Protein AF-A0A6V7IM69-F1 (afdb_monomer_lite)

Secondary structure (DSSP, 8-state):
-PPPPS------HHHHHHHHHHHTT--HHHHHHHHHTS-HHHHHHHHHHHHHHHHHHHHTT--TTS--HHHHHHHHHHHHHTT--HHHHHHHHHHHHHHH-S-TTT-HHHHHHHHHHHHHSPPPPS-S----GGGGG---

pLDDT: mean 86.0, std 15.68, range [30.88, 98.25]

Sequence (140 aa):
AKPPPMATDHPGCRNYIRQALQMKHTPKASADIMISSLSESSLRQYNSGLQKWWKFCRDKHLDPFKIDSNTVLEFLTDQYEAGVSYGSLNSFRSAIALIYGSDLGNEPQVKRLFKGFSKLRPAKPKYEYTWDPKIALEFH

Foldseek 3Di:
DDPPDLDDQDPALLVLLLVLCVVVVNDSVNSVVVSVVDDPVLSVLLRVLLNLLSVLCSVVVHDSLPDDLVSLLVSLVVCVVVVHDLVSSVSSQVSSCSSVVDPSVPDPVSVVSSVVSCVVDPDDPPDPDDPDCVVVPPPD

InterPro domains:
  IPR004107 Integrase, SAM-like, N-terminal [PF02899] (37-96)
  IPR010998 Integrase/recombinase, N-terminal [G3DSA:1.10.150.130] (29-122)

Radius of gyration: 19.99 Å; chains: 1; bounding box: 34×29×85 Å

Organism: NCBI:txid1563983

Structure (mmCIF, N/CA/C/O backbone):
data_AF-A0A6V7IM69-F1
#
_entry.id   AF-A0A6V7IM69-F1
#
loop_
_atom_site.group_PDB
_atom_site.id
_atom_site.type_symbol
_atom_site.label_atom_id
_atom_site.label_alt_id
_atom_site.label_comp_id
_atom_site.label_asym_id
_atom_site.label_entity_id
_atom_site.label_seq_id
_atom_site.pdbx_PDB_ins_code
_atom_site.Cartn_x
_atom_site.Cartn_y
_atom_site.Cartn_z
_atom_site.occupancy
_atom_site.B_iso_or_equiv
_atom_site.auth_seq_id
_atom_site.auth_comp_id
_atom_site.auth_asym_id
_atom_site.auth_atom_id
_atom_site.pdbx_PDB_model_num
ATOM 1 N N . ALA A 1 1 ? -4.794 -2.920 -31.409 1.00 43.75 1 ALA A N 1
ATOM 2 C CA . ALA A 1 1 ? -3.876 -3.737 -30.591 1.00 43.75 1 ALA A CA 1
ATOM 3 C C . ALA A 1 1 ? -4.710 -4.686 -29.741 1.00 43.75 1 ALA A C 1
ATOM 5 O O . ALA A 1 1 ? -5.675 -4.241 -29.134 1.00 43.75 1 ALA A O 1
ATOM 6 N N . LYS A 1 2 ? -4.408 -5.985 -29.770 1.00 30.88 2 LYS A N 1
ATOM 7 C CA . LYS A 1 2 ? -5.090 -7.004 -28.960 1.00 30.88 2 LYS A CA 1
ATOM 8 C C . LYS A 1 2 ? -4.695 -6.782 -27.487 1.00 30.88 2 LYS A C 1
ATOM 10 O O . LYS A 1 2 ? -3.500 -6.591 -27.256 1.00 30.88 2 LYS A O 1
ATOM 15 N N . PRO A 1 3 ? -5.626 -6.751 -26.515 1.00 39.53 3 PRO A N 1
ATOM 16 C CA . PRO A 1 3 ? -5.241 -6.661 -25.110 1.00 39.53 3 PRO A CA 1
ATOM 17 C C . PRO A 1 3 ? -4.368 -7.879 -24.753 1.00 39.53 3 PRO A C 1
ATOM 19 O O . PRO A 1 3 ? -4.631 -8.975 -25.266 1.00 39.53 3 PRO A O 1
ATOM 22 N N . PRO A 1 4 ? -3.307 -7.710 -23.943 1.00 42.88 4 PRO A N 1
ATOM 23 C CA . PRO A 1 4 ? -2.458 -8.826 -23.560 1.00 42.88 4 PRO A CA 1
ATOM 24 C C . PRO A 1 4 ? -3.275 -9.870 -22.781 1.00 42.88 4 PRO A C 1
ATOM 26 O O . PRO A 1 4 ? -4.229 -9.512 -22.086 1.00 42.88 4 PRO A O 1
ATOM 29 N N . PRO A 1 5 ? -2.934 -11.164 -22.903 1.00 45.34 5 PRO A N 1
ATOM 30 C CA . PRO A 1 5 ? -3.669 -12.237 -22.250 1.00 45.34 5 PRO A CA 1
ATOM 31 C C . PRO A 1 5 ? -3.629 -12.053 -20.726 1.00 45.34 5 PRO A C 1
ATOM 33 O O . PRO A 1 5 ? -2.558 -12.008 -20.123 1.00 45.34 5 PRO A O 1
ATOM 36 N N . MET A 1 6 ? -4.814 -11.955 -20.114 1.00 51.75 6 MET A N 1
ATOM 37 C CA . MET A 1 6 ? -5.055 -11.882 -18.665 1.00 51.75 6 MET A CA 1
ATOM 38 C C . MET A 1 6 ? -4.741 -13.223 -17.975 1.00 51.75 6 MET A C 1
ATOM 40 O O . MET A 1 6 ? -5.617 -13.863 -17.403 1.00 51.75 6 MET A O 1
ATOM 44 N N . ALA A 1 7 ? -3.493 -13.679 -18.062 1.00 49.84 7 ALA A N 1
ATOM 45 C CA . ALA A 1 7 ? -3.036 -14.935 -17.471 1.00 49.84 7 ALA A CA 1
ATOM 46 C C . ALA A 1 7 ? -1.618 -14.809 -16.901 1.00 49.84 7 ALA A C 1
ATOM 48 O O . ALA A 1 7 ? -0.778 -15.683 -17.099 1.00 49.84 7 ALA A O 1
ATOM 49 N N . THR A 1 8 ? -1.321 -13.709 -16.211 1.00 64.19 8 THR A N 1
ATOM 50 C CA . THR A 1 8 ? -0.111 -13.629 -15.392 1.00 64.19 8 THR A CA 1
ATOM 51 C C . THR A 1 8 ? -0.493 -13.686 -13.919 1.00 64.19 8 THR A C 1
ATOM 53 O O . THR A 1 8 ? -1.269 -12.880 -13.387 1.00 64.19 8 THR A O 1
ATOM 56 N N . ASP A 1 9 ? 0.019 -14.716 -13.254 1.00 81.00 9 ASP A N 1
ATOM 57 C CA . ASP A 1 9 ? 0.049 -14.763 -11.804 1.00 81.00 9 ASP A CA 1
ATOM 58 C C . ASP A 1 9 ? 0.883 -13.612 -11.251 1.00 81.00 9 ASP A C 1
ATOM 60 O O . ASP A 1 9 ? 1.705 -13.020 -11.954 1.00 81.00 9 ASP A O 1
ATOM 64 N N . HIS A 1 10 ? 0.641 -13.273 -9.983 1.00 83.56 10 HIS A N 1
ATOM 65 C CA . HIS A 1 10 ? 1.400 -12.234 -9.294 1.00 83.56 10 HIS A CA 1
ATOM 66 C C . HIS A 1 10 ? 2.906 -12.514 -9.451 1.00 83.56 10 HIS A C 1
ATOM 68 O O . HIS A 1 10 ? 3.372 -13.542 -8.954 1.00 83.56 10 HIS A O 1
ATOM 74 N N . PRO A 1 11 ? 3.692 -11.621 -10.085 1.00 84.69 11 PRO A N 1
ATOM 75 C CA . PRO A 1 11 ? 5.053 -11.932 -10.545 1.00 84.69 11 PRO A CA 1
ATOM 76 C C . PRO A 1 11 ? 6.093 -12.012 -9.410 1.00 84.69 11 PRO A C 1
ATOM 78 O O . PRO A 1 11 ? 7.299 -12.104 -9.656 1.00 84.69 11 PRO A O 1
ATOM 81 N N . GLY A 1 12 ? 5.636 -11.966 -8.156 1.00 90.69 12 GLY A N 1
ATOM 82 C CA . GLY A 1 12 ? 6.442 -11.834 -6.949 1.00 90.69 12 GLY A CA 1
ATOM 83 C C . GLY A 1 12 ? 6.688 -10.368 -6.591 1.00 90.69 12 GLY A C 1
ATOM 84 O O . GLY A 1 12 ? 6.886 -9.525 -7.463 1.00 90.69 12 GLY A O 1
ATOM 85 N N . CYS A 1 13 ? 6.705 -10.060 -5.289 1.00 92.50 13 CYS A N 1
ATOM 86 C CA . CYS A 1 13 ? 6.790 -8.688 -4.763 1.00 92.50 13 CYS A CA 1
ATOM 87 C C . CYS A 1 13 ? 7.920 -7.856 -5.391 1.00 92.50 13 CYS A C 1
ATOM 89 O O . CYS A 1 13 ? 7.670 -6.788 -5.942 1.00 92.50 13 CYS A O 1
ATOM 91 N N . ARG A 1 14 ? 9.160 -8.370 -5.378 1.00 93.94 14 ARG A N 1
ATOM 92 C CA . ARG A 1 14 ? 10.330 -7.651 -5.915 1.00 93.94 14 ARG A CA 1
ATOM 93 C C . ARG A 1 14 ? 10.208 -7.381 -7.416 1.00 93.94 14 ARG A C 1
ATOM 95 O O . ARG A 1 14 ? 10.513 -6.280 -7.859 1.00 93.94 14 ARG A O 1
ATOM 102 N N . ASN A 1 15 ? 9.761 -8.366 -8.193 1.00 93.81 15 ASN A N 1
ATOM 103 C CA . ASN A 1 15 ? 9.609 -8.209 -9.640 1.00 93.81 15 ASN A CA 1
ATOM 104 C C . ASN A 1 15 ? 8.481 -7.241 -9.978 1.00 93.81 15 ASN A C 1
ATOM 106 O O . ASN A 1 15 ? 8.656 -6.406 -10.859 1.00 93.81 15 ASN A O 1
ATOM 110 N N . TYR A 1 16 ? 7.372 -7.309 -9.240 1.00 94.94 16 TYR A N 1
ATOM 111 C CA . TYR A 1 16 ? 6.258 -6.392 -9.419 1.00 94.94 16 TYR A CA 1
ATOM 112 C C . TYR A 1 16 ? 6.676 -4.943 -9.147 1.00 94.94 16 TYR A C 1
ATOM 114 O O . TYR A 1 16 ? 6.471 -4.075 -9.994 1.00 94.94 16 TYR A O 1
ATOM 122 N N . ILE A 1 17 ? 7.350 -4.697 -8.016 1.00 94.75 17 ILE A N 1
ATOM 123 C CA . ILE A 1 17 ? 7.877 -3.370 -7.675 1.00 94.75 17 ILE A CA 1
ATOM 124 C C . ILE A 1 17 ? 8.865 -2.894 -8.743 1.00 94.75 17 ILE A C 1
ATOM 126 O O . ILE A 1 17 ? 8.752 -1.769 -9.224 1.00 94.75 17 ILE A O 1
ATOM 130 N N . ARG A 1 18 ? 9.803 -3.753 -9.166 1.00 95.06 18 ARG A N 1
ATOM 131 C CA . ARG A 1 18 ? 10.784 -3.413 -10.205 1.00 95.06 18 ARG A CA 1
ATOM 132 C C . ARG A 1 18 ? 10.107 -2.997 -11.504 1.00 95.06 18 ARG A C 1
ATOM 134 O O . ARG A 1 18 ? 10.461 -1.963 -12.061 1.00 95.06 18 ARG A O 1
ATOM 141 N N . GLN A 1 19 ? 9.141 -3.783 -11.969 1.00 94.31 19 GLN A N 1
ATOM 142 C CA . GLN A 1 19 ? 8.425 -3.507 -13.207 1.00 94.31 19 GLN A CA 1
ATOM 143 C C . GLN A 1 19 ? 7.631 -2.200 -13.106 1.00 94.31 19 GLN A C 1
ATOM 145 O O . GLN A 1 19 ? 7.697 -1.386 -14.023 1.00 94.31 19 GLN A O 1
ATOM 150 N N . ALA A 1 20 ? 6.965 -1.944 -11.976 1.00 94.06 20 ALA A N 1
ATOM 151 C CA . ALA A 1 20 ? 6.245 -0.693 -11.750 1.00 94.06 20 ALA A CA 1
ATOM 152 C C . ALA A 1 20 ? 7.174 0.537 -11.770 1.00 94.06 20 ALA A C 1
ATOM 154 O O . ALA A 1 20 ? 6.846 1.547 -12.391 1.00 94.06 20 ALA A O 1
ATOM 155 N N . LEU A 1 21 ? 8.362 0.443 -11.160 1.00 93.06 21 LEU A N 1
ATOM 156 C CA . LEU A 1 21 ? 9.375 1.506 -11.209 1.00 93.06 21 LEU A CA 1
ATOM 157 C C . LEU A 1 21 ? 9.902 1.724 -12.637 1.00 93.06 21 LEU A C 1
ATOM 159 O O . LEU A 1 21 ? 10.030 2.861 -13.093 1.00 93.06 21 LEU A O 1
ATOM 163 N N . GLN A 1 22 ? 10.161 0.644 -13.377 1.00 92.62 22 GLN A N 1
ATOM 164 C CA . GLN A 1 22 ? 10.629 0.714 -14.765 1.00 92.62 22 GLN A CA 1
ATOM 165 C C . GLN A 1 22 ? 9.588 1.325 -15.710 1.00 92.62 22 GLN A C 1
ATOM 167 O O . GLN A 1 22 ? 9.949 2.119 -16.577 1.00 92.62 22 GLN A O 1
ATOM 172 N N . MET A 1 23 ? 8.299 1.026 -15.515 1.00 91.19 23 MET A N 1
ATOM 173 C CA . MET A 1 23 ? 7.201 1.661 -16.259 1.00 91.19 23 MET A CA 1
ATOM 174 C C . MET A 1 23 ? 7.124 3.174 -16.022 1.00 91.19 23 MET A C 1
ATOM 176 O O . MET A 1 23 ? 6.556 3.896 -16.834 1.00 91.19 23 MET A O 1
ATOM 180 N N . LYS A 1 24 ? 7.735 3.662 -14.940 1.00 88.25 24 LYS A N 1
ATOM 181 C CA . LYS A 1 24 ? 7.876 5.085 -14.610 1.00 88.25 24 LYS A CA 1
ATOM 182 C C . LYS A 1 24 ? 9.230 5.653 -15.022 1.00 88.25 24 LYS A C 1
ATOM 184 O O . LYS A 1 24 ? 9.689 6.633 -14.446 1.00 88.25 24 LYS A O 1
ATOM 189 N N . HIS A 1 25 ? 9.892 5.020 -15.987 1.00 91.19 25 HIS A N 1
ATOM 190 C CA . HIS A 1 25 ? 11.194 5.430 -16.513 1.00 91.19 25 HIS A CA 1
ATOM 191 C C . HIS A 1 25 ? 12.332 5.417 -15.479 1.00 91.19 25 HIS A C 1
ATOM 193 O O . HIS A 1 25 ? 13.381 6.015 -15.712 1.00 91.19 25 HIS A O 1
ATOM 199 N N . THR A 1 26 ? 12.175 4.699 -14.358 1.00 91.75 26 THR A N 1
ATOM 200 C CA . THR A 1 26 ? 13.287 4.481 -13.424 1.00 91.75 26 THR A CA 1
ATOM 201 C C . THR A 1 26 ? 14.278 3.492 -14.048 1.00 91.75 26 THR A C 1
ATOM 203 O O . THR A 1 26 ? 13.874 2.378 -14.407 1.00 91.75 26 THR A O 1
ATOM 206 N N . PRO A 1 27 ? 15.576 3.834 -14.168 1.00 95.75 27 PRO A N 1
ATOM 207 C CA . PRO A 1 27 ? 16.580 2.906 -14.676 1.00 95.75 27 PRO A CA 1
ATOM 208 C C . PRO A 1 27 ? 16.629 1.620 -13.847 1.00 95.75 27 PRO A C 1
ATOM 210 O O . PRO A 1 27 ? 16.492 1.652 -12.625 1.00 95.75 27 PRO A O 1
ATOM 213 N N . LYS A 1 28 ? 16.877 0.475 -14.496 1.00 93.75 28 LYS A N 1
ATOM 214 C CA . LYS A 1 28 ? 16.875 -0.844 -13.834 1.00 93.75 28 LYS A CA 1
ATOM 215 C C . LYS A 1 28 ? 17.779 -0.888 -12.594 1.00 93.75 28 LYS A C 1
ATOM 217 O O . LYS A 1 28 ? 17.333 -1.334 -11.544 1.00 93.75 28 LYS A O 1
ATOM 222 N N . ALA A 1 29 ? 19.011 -0.388 -12.708 1.00 96.06 29 ALA A N 1
ATOM 223 C CA . ALA A 1 29 ? 19.961 -0.358 -11.596 1.00 96.06 29 ALA A CA 1
ATOM 224 C C . ALA A 1 29 ? 19.447 0.492 -10.421 1.00 96.06 29 ALA A C 1
ATOM 226 O O . ALA A 1 29 ? 19.531 0.074 -9.269 1.00 96.06 29 ALA A O 1
ATOM 227 N N . SER A 1 30 ? 18.844 1.648 -10.710 1.00 95.75 30 SER A N 1
ATOM 228 C CA . SER A 1 30 ? 18.213 2.497 -9.697 1.00 95.75 30 SER A CA 1
ATOM 229 C C . SER A 1 30 ? 17.037 1.786 -9.025 1.00 95.75 30 SER A C 1
ATOM 231 O O . SER A 1 30 ? 16.934 1.822 -7.804 1.00 95.75 30 SER A O 1
ATOM 233 N N . ALA A 1 31 ? 16.194 1.081 -9.786 1.00 94.56 31 ALA A N 1
ATOM 234 C CA . ALA A 1 31 ? 15.081 0.310 -9.235 1.00 94.56 31 ALA A CA 1
ATOM 235 C C . ALA A 1 31 ? 15.561 -0.818 -8.302 1.00 94.56 31 ALA A C 1
ATOM 237 O O . ALA A 1 31 ? 14.986 -1.013 -7.234 1.00 94.56 31 ALA A O 1
ATOM 238 N N . ASP A 1 32 ? 16.634 -1.530 -8.662 1.00 94.31 32 ASP A N 1
ATOM 239 C CA . ASP A 1 32 ? 17.223 -2.569 -7.807 1.00 94.31 32 ASP A CA 1
ATOM 240 C C . ASP A 1 32 ? 17.766 -1.991 -6.489 1.00 94.31 32 ASP A C 1
ATOM 242 O O . ASP A 1 32 ? 17.519 -2.557 -5.419 1.00 94.31 32 ASP A O 1
ATOM 246 N N . ILE A 1 33 ? 18.416 -0.823 -6.543 1.00 96.25 33 ILE A N 1
ATOM 247 C CA . ILE A 1 33 ? 18.866 -0.098 -5.346 1.00 96.25 33 ILE A CA 1
ATOM 248 C C . ILE A 1 33 ? 17.663 0.348 -4.504 1.00 96.25 33 ILE A C 1
ATOM 250 O O . ILE A 1 33 ? 17.643 0.103 -3.299 1.00 96.25 33 ILE A O 1
ATOM 254 N N . MET A 1 34 ? 16.621 0.924 -5.108 1.00 94.19 34 MET A N 1
ATOM 255 C CA . MET A 1 34 ? 15.402 1.313 -4.385 1.00 94.19 34 MET A CA 1
ATOM 256 C C . MET A 1 34 ? 14.753 0.119 -3.678 1.00 94.19 34 MET A C 1
ATOM 258 O O . MET A 1 34 ? 14.361 0.232 -2.519 1.00 94.19 34 MET A O 1
ATOM 262 N N . ILE A 1 35 ? 14.687 -1.047 -4.326 1.00 94.19 35 ILE A N 1
ATOM 263 C CA . ILE A 1 35 ? 14.137 -2.270 -3.724 1.00 94.19 35 ILE A CA 1
ATOM 264 C C . ILE A 1 35 ? 14.996 -2.749 -2.546 1.00 94.19 35 ILE A C 1
ATOM 266 O O . ILE A 1 35 ? 14.445 -3.253 -1.570 1.00 94.19 35 ILE A O 1
ATOM 270 N N . SER A 1 36 ? 16.322 -2.572 -2.593 1.00 94.06 36 SER A N 1
ATOM 271 C CA . SER A 1 36 ? 17.218 -2.929 -1.478 1.00 94.06 36 SER A CA 1
ATOM 272 C C . SER A 1 36 ? 17.013 -2.091 -0.210 1.00 94.06 36 SER A C 1
ATOM 274 O O . SER A 1 36 ? 17.416 -2.526 0.865 1.00 94.06 36 SER A O 1
ATOM 276 N N . SER A 1 37 ? 16.329 -0.941 -0.302 1.00 94.12 37 SER A N 1
ATOM 277 C CA . SER A 1 37 ? 15.946 -0.147 0.877 1.00 94.12 37 SER A CA 1
ATOM 278 C C . SER A 1 37 ? 14.909 -0.845 1.770 1.00 94.12 37 SER A C 1
ATOM 280 O O . SER A 1 37 ? 14.724 -0.469 2.928 1.00 94.12 37 SER A O 1
A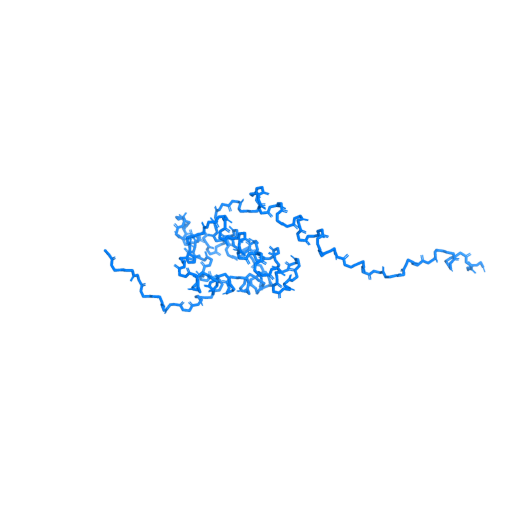TOM 282 N N . LEU A 1 38 ? 14.230 -1.871 1.249 1.00 94.12 38 LEU A N 1
ATOM 283 C CA . LEU A 1 38 ? 13.239 -2.646 1.981 1.00 94.12 38 LEU A CA 1
ATOM 284 C C . LEU A 1 38 ? 13.904 -3.826 2.692 1.00 94.12 38 LEU A C 1
ATOM 286 O O . LEU A 1 38 ? 14.543 -4.671 2.066 1.00 94.12 38 LEU A O 1
ATOM 290 N N . SER A 1 39 ? 13.676 -3.940 4.001 1.00 94.69 39 SER A N 1
ATOM 291 C CA . SER A 1 39 ? 14.040 -5.142 4.749 1.00 94.69 39 SER A CA 1
ATOM 292 C C . SER A 1 39 ? 13.222 -6.356 4.289 1.00 94.69 39 SER A C 1
ATOM 294 O O . SER A 1 39 ? 12.112 -6.232 3.762 1.00 94.69 39 SER A O 1
ATOM 296 N N . GLU A 1 40 ? 13.719 -7.560 4.575 1.00 94.06 40 GLU A N 1
ATOM 297 C CA . GLU A 1 40 ? 12.988 -8.804 4.297 1.00 94.06 40 GLU A CA 1
ATOM 298 C C . GLU A 1 40 ? 11.629 -8.869 5.018 1.00 94.06 40 GLU A C 1
ATOM 300 O O . GLU A 1 40 ? 10.663 -9.425 4.493 1.00 94.06 40 GLU A O 1
ATOM 305 N N . SER A 1 41 ? 11.509 -8.266 6.207 1.00 93.12 41 SER A N 1
ATOM 306 C CA . SER A 1 41 ? 10.223 -8.158 6.904 1.00 93.12 41 SER A CA 1
ATOM 307 C C . SER A 1 41 ? 9.248 -7.232 6.174 1.00 93.12 41 SER A C 1
ATOM 309 O O . SER A 1 41 ? 8.098 -7.624 5.965 1.00 93.12 41 SER A O 1
ATOM 311 N N . SER A 1 42 ? 9.703 -6.058 5.727 1.00 93.56 42 SER A N 1
ATOM 312 C CA . SER A 1 42 ? 8.893 -5.124 4.936 1.00 93.56 42 SER A CA 1
ATOM 313 C C . SER A 1 42 ? 8.450 -5.751 3.616 1.00 93.56 42 SER A C 1
ATOM 315 O O . SER A 1 42 ? 7.279 -5.660 3.261 1.00 93.56 42 SER A O 1
ATOM 317 N N . LEU A 1 43 ? 9.339 -6.474 2.926 1.00 93.62 43 LEU A N 1
ATOM 318 C CA . LEU A 1 43 ? 9.007 -7.184 1.687 1.00 93.62 43 LEU A CA 1
ATOM 319 C C . LEU A 1 43 ? 7.933 -8.254 1.882 1.00 93.62 43 LEU A C 1
ATOM 321 O O . LEU A 1 43 ? 7.051 -8.375 1.032 1.00 93.62 43 LEU A O 1
ATOM 325 N N . ARG A 1 44 ? 7.963 -9.005 2.992 1.00 93.19 44 ARG A N 1
ATOM 326 C CA . ARG A 1 44 ? 6.905 -9.976 3.321 1.00 93.19 44 ARG A CA 1
ATOM 327 C C . ARG A 1 44 ? 5.556 -9.294 3.535 1.00 93.19 44 ARG A C 1
ATOM 329 O O . ARG A 1 44 ? 4.548 -9.759 3.003 1.00 93.19 44 ARG A O 1
ATOM 336 N N . GLN A 1 45 ? 5.536 -8.184 4.274 1.00 92.00 45 GLN A N 1
ATOM 337 C CA . GLN A 1 45 ? 4.307 -7.421 4.505 1.00 92.00 45 GLN A CA 1
ATOM 338 C C . GLN A 1 45 ? 3.771 -6.810 3.201 1.00 92.00 45 GLN A C 1
ATOM 340 O O . GLN A 1 45 ? 2.582 -6.937 2.903 1.00 92.00 45 GLN A O 1
ATOM 345 N N . TYR A 1 46 ? 4.657 -6.236 2.381 1.00 94.88 46 TYR A N 1
ATOM 346 C CA . TYR A 1 46 ? 4.307 -5.676 1.076 1.00 94.88 46 TYR A CA 1
ATOM 347 C C . TYR A 1 46 ? 3.806 -6.757 0.125 1.00 94.88 46 TYR A C 1
ATOM 349 O O . TYR A 1 46 ? 2.814 -6.537 -0.558 1.00 94.88 46 TYR A O 1
ATOM 357 N N . ASN A 1 47 ? 4.421 -7.944 0.112 1.00 94.94 47 ASN A N 1
ATOM 358 C CA . ASN A 1 47 ? 3.989 -9.035 -0.758 1.00 94.94 47 ASN A CA 1
ATOM 359 C C . ASN A 1 47 ? 2.529 -9.427 -0.500 1.00 94.94 47 ASN A C 1
ATOM 361 O O . ASN A 1 47 ? 1.776 -9.584 -1.454 1.00 94.94 47 ASN A O 1
ATOM 365 N N . SER A 1 48 ? 2.120 -9.530 0.769 1.00 94.88 48 SER A N 1
ATOM 366 C CA . SER A 1 48 ? 0.726 -9.826 1.129 1.00 94.88 48 SER A CA 1
ATOM 367 C C . SER A 1 48 ? -0.240 -8.765 0.585 1.00 94.88 48 SER A C 1
ATOM 369 O O . SER A 1 48 ? -1.247 -9.097 -0.042 1.00 94.88 48 SER A O 1
ATOM 371 N N . GLY A 1 49 ? 0.102 -7.483 0.751 1.00 95.06 49 GLY A N 1
ATOM 372 C CA . GLY A 1 49 ? -0.702 -6.374 0.233 1.00 95.06 49 GLY A CA 1
ATOM 373 C C . GLY A 1 49 ? -0.773 -6.341 -1.289 1.00 95.06 49 GLY A C 1
ATOM 374 O O . GLY A 1 49 ? -1.856 -6.216 -1.852 1.00 95.06 49 GLY A O 1
ATOM 375 N N . LEU A 1 50 ? 0.366 -6.513 -1.958 1.00 96.50 50 LEU A N 1
ATOM 376 C CA . LEU A 1 50 ? 0.453 -6.476 -3.415 1.00 96.50 50 LEU A CA 1
ATOM 377 C C . LEU A 1 50 ? -0.218 -7.684 -4.078 1.00 96.50 50 LEU A C 1
ATOM 379 O O . LEU A 1 50 ? -0.822 -7.518 -5.129 1.00 96.50 50 LEU A O 1
ATOM 383 N N . GLN A 1 51 ? -0.187 -8.871 -3.465 1.00 96.50 51 GLN A N 1
ATOM 384 C CA . GLN A 1 51 ? -0.954 -10.029 -3.944 1.00 96.50 51 GLN A CA 1
ATOM 385 C C . GLN A 1 51 ? -2.463 -9.778 -3.868 1.00 96.50 51 GLN A C 1
ATOM 387 O O . GLN A 1 51 ? -3.198 -10.102 -4.801 1.00 96.50 51 GLN A O 1
ATOM 392 N N . LYS A 1 52 ? -2.929 -9.182 -2.763 1.00 96.81 52 LYS A N 1
ATOM 393 C CA . LYS A 1 52 ? -4.335 -8.796 -2.590 1.00 96.81 52 LYS A CA 1
ATOM 394 C C . LYS A 1 52 ? -4.748 -7.719 -3.590 1.00 96.81 52 LYS A C 1
ATOM 396 O O . LYS A 1 52 ? -5.801 -7.859 -4.199 1.00 96.81 52 LYS A O 1
ATOM 401 N N . TRP A 1 53 ? -3.908 -6.705 -3.797 1.00 96.88 53 TRP A N 1
ATOM 402 C CA . TRP A 1 53 ? -4.114 -5.679 -4.822 1.00 96.88 53 TRP A CA 1
ATOM 403 C C . TRP A 1 53 ? -4.190 -6.291 -6.223 1.00 96.88 53 TRP A C 1
ATOM 405 O O . TRP A 1 53 ? -5.150 -6.058 -6.946 1.00 96.88 53 TRP A O 1
ATOM 415 N N . TRP A 1 54 ? -3.238 -7.158 -6.577 1.00 96.19 54 TRP A N 1
ATOM 416 C CA . TRP A 1 54 ? -3.226 -7.850 -7.864 1.00 96.19 54 TRP A CA 1
ATOM 417 C C . TRP A 1 54 ? -4.510 -8.649 -8.088 1.00 96.19 54 TRP A C 1
ATOM 419 O O . TRP A 1 54 ? -5.125 -8.559 -9.149 1.00 96.19 54 TRP A O 1
ATOM 429 N N . LYS A 1 55 ? -4.950 -9.411 -7.077 1.00 96.12 55 LYS A N 1
ATOM 430 C CA . LYS A 1 55 ? -6.220 -10.141 -7.130 1.00 96.12 55 LYS A CA 1
ATOM 431 C C . LYS A 1 55 ? -7.407 -9.193 -7.306 1.00 96.12 55 LYS A C 1
ATOM 433 O O . LYS A 1 55 ? -8.213 -9.439 -8.190 1.00 96.12 55 LYS A O 1
ATOM 438 N N . PHE A 1 56 ? -7.483 -8.121 -6.521 1.00 96.75 56 PHE A N 1
ATOM 439 C CA . PHE A 1 56 ? -8.540 -7.114 -6.620 1.00 96.75 56 PHE A CA 1
ATOM 440 C C . PHE A 1 56 ? -8.621 -6.503 -8.027 1.00 96.75 56 PHE A C 1
ATOM 442 O O . PHE A 1 56 ? -9.699 -6.458 -8.614 1.00 96.75 56 PHE A O 1
ATOM 449 N N . CYS A 1 57 ? -7.482 -6.116 -8.611 1.00 95.69 57 CYS A N 1
ATOM 450 C CA . CYS A 1 57 ? -7.435 -5.607 -9.980 1.00 95.69 57 CYS A CA 1
ATOM 451 C C . CYS A 1 57 ? -7.908 -6.655 -10.990 1.00 95.69 57 CYS A C 1
ATOM 453 O O . CYS A 1 57 ? -8.722 -6.334 -11.849 1.00 95.69 57 CYS A O 1
ATOM 455 N N . ARG A 1 58 ? -7.460 -7.914 -10.868 1.00 93.75 58 ARG A N 1
ATOM 456 C CA . ARG A 1 58 ? -7.915 -9.001 -11.751 1.00 93.75 58 ARG A CA 1
ATOM 457 C C . ARG A 1 58 ? -9.420 -9.229 -11.656 1.00 93.75 58 ARG A C 1
ATOM 459 O O . ARG A 1 58 ? -10.076 -9.292 -12.690 1.00 93.75 58 ARG A O 1
ATOM 466 N N . ASP A 1 59 ? -9.951 -9.313 -10.439 1.00 94.94 59 ASP A N 1
ATOM 467 C CA . ASP A 1 59 ? -11.373 -9.563 -10.187 1.00 94.94 59 ASP A CA 1
ATOM 468 C C . ASP A 1 59 ? -12.251 -8.416 -10.745 1.00 94.94 59 ASP A C 1
ATOM 470 O O . ASP A 1 59 ? -13.382 -8.654 -11.160 1.00 94.94 59 ASP A O 1
ATOM 474 N N . LYS A 1 60 ? -11.718 -7.187 -10.827 1.00 94.88 60 LYS A N 1
ATOM 475 C CA . LYS A 1 60 ? -12.384 -6.006 -11.412 1.00 94.88 60 LYS A CA 1
ATOM 476 C C . LYS A 1 60 ? -12.005 -5.704 -12.867 1.00 94.88 60 LYS A C 1
ATOM 478 O O . LYS A 1 60 ? -12.420 -4.675 -13.395 1.00 94.88 60 LYS A O 1
ATOM 483 N N . HIS A 1 61 ? -11.224 -6.565 -13.521 1.00 93.75 61 HIS A N 1
ATOM 484 C CA . HIS A 1 61 ? -10.703 -6.350 -14.880 1.00 93.75 61 HIS A CA 1
ATOM 485 C C . HIS A 1 61 ? -9.918 -5.032 -15.061 1.00 93.75 61 HIS A C 1
ATOM 487 O O . HIS A 1 61 ? -9.964 -4.397 -16.115 1.00 93.75 61 HIS A O 1
ATOM 493 N N . LEU A 1 62 ? -9.179 -4.625 -14.029 1.00 93.06 62 LEU A N 1
ATOM 494 C CA . LEU A 1 62 ? -8.298 -3.458 -14.021 1.00 93.06 62 LEU A CA 1
ATOM 495 C C . LEU A 1 62 ? -6.846 -3.871 -14.284 1.00 93.06 62 LEU A C 1
ATOM 497 O O . LEU A 1 62 ? -6.423 -4.971 -13.929 1.00 93.06 62 LEU A O 1
ATOM 501 N N . ASP A 1 63 ? -6.061 -2.962 -14.861 1.00 92.06 63 ASP A N 1
ATOM 502 C CA . ASP A 1 63 ? -4.614 -3.141 -15.001 1.00 92.06 63 ASP A CA 1
ATOM 503 C C . ASP A 1 63 ? -3.924 -2.900 -13.639 1.00 92.06 63 ASP A C 1
ATOM 505 O O . ASP A 1 63 ? -3.973 -1.773 -13.136 1.00 92.06 63 ASP A O 1
ATOM 509 N N . PRO A 1 64 ? -3.241 -3.903 -13.045 1.00 93.00 64 PRO A N 1
ATOM 510 C CA . PRO A 1 64 ? -2.563 -3.755 -11.756 1.00 93.00 64 PRO A CA 1
ATOM 511 C C . PRO A 1 64 ? -1.467 -2.681 -11.727 1.00 93.00 64 PRO A C 1
ATOM 513 O O . PRO A 1 64 ? -1.062 -2.258 -10.644 1.00 93.00 64 PRO A O 1
ATOM 516 N N . PHE A 1 65 ? -0.948 -2.250 -12.880 1.00 91.56 65 PHE A N 1
ATOM 517 C CA . PHE A 1 65 ? 0.061 -1.192 -12.983 1.00 91.56 65 PHE A CA 1
ATOM 518 C C . PHE A 1 65 ? -0.549 0.198 -13.192 1.00 91.56 65 PHE A C 1
ATOM 520 O O . PHE A 1 65 ? 0.113 1.205 -12.923 1.00 91.56 65 PHE A O 1
ATOM 527 N N . LYS A 1 66 ? -1.808 0.277 -13.638 1.00 89.94 66 LYS A N 1
ATOM 528 C CA . LYS A 1 66 ? -2.529 1.537 -13.834 1.00 89.94 66 LYS A CA 1
ATOM 529 C C . LYS A 1 66 ? -3.336 1.871 -12.583 1.00 89.94 66 LYS A C 1
ATOM 531 O O . LYS A 1 66 ? -4.534 1.622 -12.494 1.00 89.94 66 LYS A O 1
ATOM 536 N N . ILE A 1 67 ? -2.640 2.435 -11.608 1.00 89.50 67 ILE A N 1
ATOM 537 C CA . ILE A 1 67 ? -3.204 2.774 -10.302 1.00 89.50 67 ILE A CA 1
ATOM 538 C C . ILE A 1 67 ? -3.901 4.140 -10.375 1.00 89.50 67 ILE A C 1
ATOM 540 O O . ILE A 1 67 ? -3.350 5.095 -10.921 1.00 89.50 67 ILE A O 1
ATOM 544 N N . ASP A 1 68 ? -5.095 4.215 -9.794 1.00 89.00 68 ASP A N 1
ATOM 545 C CA . ASP A 1 68 ? -5.884 5.431 -9.578 1.00 89.00 68 ASP A CA 1
ATOM 546 C C . ASP A 1 68 ? -6.275 5.522 -8.096 1.00 89.00 68 ASP A C 1
ATOM 548 O O . ASP A 1 68 ? -6.518 4.507 -7.436 1.00 89.00 68 ASP A O 1
ATOM 552 N N . SER A 1 69 ? -6.356 6.745 -7.579 1.00 89.75 69 SER A N 1
ATOM 553 C CA . SER A 1 69 ? -6.693 7.034 -6.188 1.00 89.75 69 SER A CA 1
ATOM 554 C C . SER A 1 69 ? -8.030 6.433 -5.757 1.00 89.75 69 SER A C 1
ATOM 556 O O . SER A 1 69 ? -8.106 5.844 -4.679 1.00 89.75 69 SER A O 1
ATOM 558 N N . ASN A 1 70 ? -9.074 6.523 -6.587 1.00 92.56 70 ASN A N 1
ATOM 559 C CA . ASN A 1 70 ? -10.402 6.010 -6.231 1.00 92.56 70 ASN A CA 1
ATOM 560 C C . ASN A 1 70 ? -10.397 4.484 -6.087 1.00 92.56 70 ASN A C 1
ATOM 562 O O . ASN A 1 70 ? -10.922 3.942 -5.116 1.00 92.56 70 ASN A O 1
ATOM 566 N N . THR A 1 71 ? -9.726 3.801 -7.007 1.00 94.56 71 THR A N 1
ATOM 567 C CA . THR A 1 71 ? -9.535 2.349 -7.007 1.00 94.56 71 THR A CA 1
ATOM 568 C C . THR A 1 71 ? -8.765 1.897 -5.765 1.00 94.56 71 THR A C 1
ATOM 570 O O . THR A 1 71 ? -9.081 0.873 -5.161 1.00 94.56 71 THR A O 1
ATOM 573 N N . VAL A 1 72 ? -7.767 2.675 -5.334 1.00 95.12 72 VAL A N 1
ATOM 574 C CA . VAL A 1 72 ? -7.033 2.403 -4.091 1.00 95.12 72 VAL A CA 1
ATOM 575 C C . VAL A 1 72 ? -7.916 2.586 -2.856 1.00 95.12 72 VAL A C 1
ATOM 577 O O . VAL A 1 72 ? -7.840 1.770 -1.936 1.00 95.12 72 VAL A O 1
ATOM 580 N N . LEU A 1 73 ? -8.746 3.634 -2.811 1.00 96.38 73 LEU A N 1
ATOM 581 C CA . LEU A 1 73 ? -9.694 3.846 -1.711 1.00 96.38 73 LEU A CA 1
ATOM 582 C C . LEU A 1 73 ? -10.689 2.691 -1.609 1.00 96.38 73 LEU A C 1
ATOM 584 O O . LEU A 1 73 ? -10.934 2.203 -0.506 1.00 96.38 73 LEU A O 1
ATOM 588 N N . GLU A 1 74 ? -11.217 2.236 -2.744 1.00 97.94 74 GLU A N 1
ATOM 589 C CA . GLU A 1 74 ? -12.115 1.087 -2.813 1.00 97.94 74 GLU A CA 1
ATOM 590 C C . GLU A 1 74 ? -11.420 -0.179 -2.296 1.00 97.94 74 GLU A C 1
ATOM 592 O O . GLU A 1 74 ? -11.880 -0.779 -1.329 1.00 97.94 74 GLU A O 1
ATOM 597 N N . PHE A 1 75 ? -10.236 -0.508 -2.821 1.00 97.81 75 PHE A N 1
ATOM 598 C CA . PHE A 1 75 ? -9.454 -1.653 -2.350 1.00 97.81 75 PHE A CA 1
ATOM 599 C C . PHE A 1 75 ? -9.198 -1.626 -0.836 1.00 97.81 75 PHE A C 1
ATOM 601 O O . PHE A 1 75 ? -9.362 -2.635 -0.148 1.00 97.81 75 PHE A O 1
ATOM 608 N N . LEU A 1 76 ? -8.767 -0.482 -0.296 1.00 97.56 76 LEU A N 1
ATOM 609 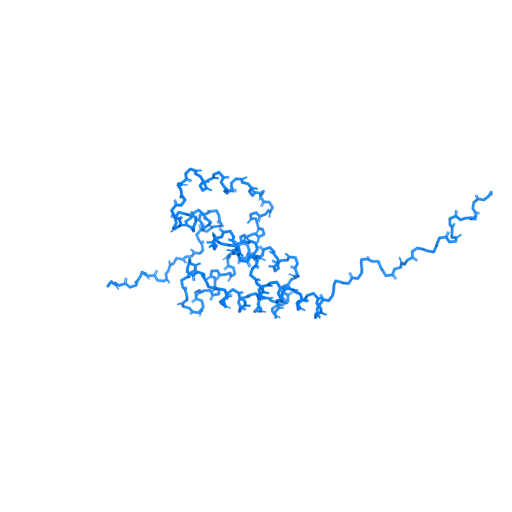C CA . LEU A 1 76 ? -8.484 -0.346 1.134 1.00 97.56 76 LEU A CA 1
ATOM 610 C C . LEU A 1 76 ? -9.751 -0.473 1.984 1.00 97.56 76 LEU A C 1
ATOM 612 O O . LEU A 1 76 ? -9.675 -0.987 3.102 1.00 97.56 76 LEU A O 1
ATOM 616 N N . THR A 1 77 ? -10.892 -0.022 1.462 1.00 98.25 77 THR A N 1
ATOM 617 C CA . THR A 1 77 ? -12.200 -0.167 2.107 1.00 98.25 77 THR A CA 1
ATOM 618 C C . THR A 1 77 ? -12.613 -1.636 2.139 1.00 98.25 77 THR A C 1
ATOM 620 O O . THR A 1 77 ? -12.877 -2.145 3.225 1.00 98.25 77 THR A O 1
ATOM 623 N N . ASP A 1 78 ? -12.502 -2.362 1.024 1.00 98.19 78 ASP A N 1
ATOM 624 C CA . ASP A 1 78 ? -12.770 -3.806 0.966 1.00 98.19 78 ASP A CA 1
ATOM 625 C C . ASP A 1 78 ? -11.899 -4.588 1.960 1.00 98.19 78 ASP A C 1
ATOM 627 O O . ASP A 1 78 ? -12.368 -5.477 2.672 1.00 98.19 78 ASP A O 1
ATOM 631 N N . GLN A 1 79 ? -10.606 -4.251 2.057 1.00 97.94 79 GLN A N 1
ATOM 632 C CA . GLN A 1 79 ? -9.718 -4.898 3.027 1.00 97.94 79 GLN A CA 1
ATOM 633 C C . GLN A 1 79 ? -10.110 -4.569 4.474 1.00 97.94 79 GLN A C 1
ATOM 635 O O . GLN A 1 79 ? -10.026 -5.433 5.350 1.00 97.94 79 GLN A O 1
ATOM 640 N N . TYR A 1 80 ? -10.536 -3.336 4.744 1.00 97.69 80 TYR A N 1
ATOM 641 C CA . TYR A 1 80 ? -11.027 -2.945 6.060 1.00 97.69 80 TYR A CA 1
ATOM 642 C C . TYR A 1 80 ? -12.307 -3.708 6.431 1.00 97.69 80 TYR A C 1
ATOM 644 O O . TYR A 1 80 ? -12.397 -4.252 7.538 1.00 97.69 80 TYR A O 1
ATOM 652 N N . GLU A 1 81 ? -13.271 -3.804 5.519 1.00 96.88 81 GLU A N 1
ATOM 653 C CA . GLU A 1 81 ? -14.512 -4.561 5.711 1.00 96.88 81 GLU A CA 1
ATOM 654 C C . GLU A 1 81 ? -14.237 -6.052 5.925 1.00 96.88 81 GLU A C 1
ATOM 656 O O . GLU A 1 81 ? -14.797 -6.648 6.843 1.00 96.88 81 GLU A O 1
ATOM 661 N N . ALA A 1 82 ? -13.245 -6.608 5.223 1.00 96.56 82 ALA A N 1
ATOM 662 C CA . ALA A 1 82 ? -12.736 -7.966 5.431 1.00 96.56 82 ALA A CA 1
ATOM 663 C C . ALA A 1 82 ? -11.975 -8.177 6.762 1.00 96.56 82 ALA A C 1
ATOM 665 O O . ALA A 1 82 ? -11.397 -9.241 6.988 1.00 96.56 82 ALA A O 1
ATOM 666 N N . GLY A 1 83 ? -11.932 -7.179 7.650 1.00 95.56 83 GLY A N 1
ATOM 667 C CA . GLY A 1 83 ? -11.363 -7.312 8.994 1.00 95.56 83 GLY A CA 1
ATOM 668 C C . GLY A 1 83 ? -9.845 -7.136 9.076 1.00 95.56 83 GLY A C 1
ATOM 669 O O . GLY A 1 83 ? -9.255 -7.413 10.121 1.00 95.56 83 GLY A O 1
ATOM 670 N N . VAL A 1 84 ? -9.187 -6.663 8.012 1.00 95.75 84 VAL A N 1
ATOM 671 C CA . VAL A 1 84 ? -7.734 -6.440 8.022 1.00 95.75 84 VAL A CA 1
ATOM 672 C C . VAL A 1 84 ? -7.361 -5.368 9.057 1.00 95.75 84 VAL A C 1
ATOM 674 O O . VAL A 1 84 ? -8.027 -4.341 9.202 1.00 95.75 84 VAL A O 1
ATOM 677 N N . SER A 1 85 ? -6.276 -5.612 9.800 1.00 94.50 85 SER A N 1
ATOM 678 C CA . SER A 1 85 ? -5.811 -4.707 10.857 1.00 94.50 85 SER A CA 1
ATOM 679 C C . SER A 1 85 ? -5.343 -3.355 10.306 1.00 94.50 85 SER A C 1
ATOM 681 O O . SER A 1 85 ? -4.830 -3.274 9.190 1.00 94.50 85 SER A O 1
ATOM 683 N N . TYR A 1 86 ? -5.416 -2.296 11.121 1.00 94.62 86 TYR A N 1
ATOM 684 C CA . TYR A 1 86 ? -4.914 -0.968 10.740 1.00 94.62 86 TYR A CA 1
ATOM 685 C C . TYR A 1 86 ? -3.432 -0.991 10.322 1.00 94.62 86 TYR A C 1
ATOM 687 O O . TYR A 1 86 ? -3.053 -0.362 9.335 1.00 94.62 86 TYR A O 1
ATOM 695 N N . GLY A 1 87 ? -2.592 -1.748 11.039 1.00 94.25 87 GLY A N 1
ATOM 696 C CA . GLY A 1 87 ? -1.170 -1.888 10.708 1.00 94.25 87 GLY A CA 1
ATOM 697 C C . GLY A 1 87 ? -0.951 -2.543 9.342 1.00 94.25 87 GLY A C 1
ATOM 698 O O . GLY A 1 87 ? -0.146 -2.062 8.546 1.00 94.25 87 GLY A O 1
ATOM 699 N N . SER A 1 88 ? -1.720 -3.591 9.037 1.00 95.56 88 SER A N 1
ATOM 700 C CA . SER A 1 88 ? -1.697 -4.254 7.730 1.00 95.56 88 SER A CA 1
ATOM 701 C C . SER A 1 88 ? -2.216 -3.340 6.617 1.00 95.56 88 SER A C 1
ATOM 703 O O . SER A 1 88 ? -1.558 -3.232 5.589 1.00 95.56 88 SER A O 1
ATOM 705 N N . LEU A 1 89 ? -3.322 -2.618 6.835 1.00 96.12 89 LEU A N 1
ATOM 706 C CA . LEU A 1 89 ? -3.839 -1.628 5.881 1.00 96.12 89 LEU A CA 1
ATOM 707 C C . LEU A 1 89 ? -2.794 -0.550 5.579 1.00 96.12 89 LEU A C 1
ATOM 709 O O . LEU A 1 89 ? -2.579 -0.210 4.418 1.00 96.12 89 LEU A O 1
ATOM 713 N N . ASN A 1 90 ? -2.096 -0.044 6.601 1.00 94.56 90 ASN A N 1
ATOM 714 C CA . ASN A 1 90 ? -1.040 0.944 6.393 1.00 94.56 90 ASN A CA 1
ATOM 715 C C . ASN A 1 90 ? 0.137 0.355 5.602 1.00 94.56 90 ASN A C 1
ATOM 717 O O . ASN A 1 90 ? 0.673 1.029 4.728 1.00 94.56 90 ASN A O 1
ATOM 721 N N . SER A 1 91 ? 0.496 -0.908 5.851 1.00 95.06 91 SER A N 1
ATOM 722 C CA . SER A 1 91 ? 1.504 -1.610 5.051 1.00 95.06 91 SER A CA 1
ATOM 723 C C . SER A 1 91 ? 1.071 -1.766 3.589 1.00 95.06 91 SER A C 1
ATOM 725 O O . SER A 1 91 ? 1.861 -1.491 2.688 1.00 95.06 91 SER A O 1
ATOM 727 N N . PHE A 1 92 ? -0.197 -2.112 3.335 1.00 95.62 92 PHE A N 1
ATOM 728 C CA . PHE A 1 92 ? -0.745 -2.217 1.979 1.00 95.62 92 PHE A CA 1
ATOM 729 C C . PHE A 1 92 ? -0.710 -0.863 1.269 1.00 95.62 92 PHE A C 1
ATOM 731 O O . PHE A 1 92 ? -0.236 -0.783 0.139 1.00 95.62 92 PHE A O 1
ATOM 738 N N . ARG A 1 93 ? -1.122 0.213 1.953 1.00 94.75 93 ARG A N 1
ATOM 739 C CA . ARG A 1 93 ? -1.021 1.587 1.443 1.00 94.75 93 ARG A CA 1
ATOM 740 C C . ARG A 1 93 ? 0.415 1.933 1.055 1.00 94.75 93 ARG A C 1
ATOM 742 O O . ARG A 1 93 ? 0.627 2.457 -0.031 1.00 94.75 93 ARG A O 1
ATOM 749 N N . SER A 1 94 ? 1.394 1.650 1.916 1.00 93.25 94 SER A N 1
ATOM 750 C CA . SER A 1 94 ? 2.806 1.929 1.625 1.00 93.25 94 SER A CA 1
ATOM 751 C C . SER A 1 94 ? 3.337 1.106 0.448 1.00 93.25 94 SER A C 1
ATOM 753 O O . SER A 1 94 ? 4.054 1.645 -0.391 1.00 93.25 94 SER A O 1
ATOM 755 N N . ALA A 1 95 ? 2.948 -0.166 0.344 1.00 94.44 95 ALA A N 1
ATOM 756 C CA . ALA A 1 95 ? 3.325 -1.021 -0.777 1.00 94.44 95 ALA A CA 1
ATOM 757 C C . ALA A 1 95 ? 2.754 -0.504 -2.108 1.00 94.44 95 ALA A C 1
ATOM 759 O O . ALA A 1 95 ? 3.478 -0.426 -3.098 1.00 94.44 95 ALA A O 1
ATOM 760 N N . ILE A 1 96 ? 1.478 -0.102 -2.119 1.00 94.88 96 ILE A N 1
ATOM 761 C CA . ILE A 1 96 ? 0.828 0.485 -3.298 1.00 94.88 96 ILE A CA 1
ATOM 762 C C . ILE A 1 96 ? 1.449 1.845 -3.631 1.00 94.88 96 ILE A C 1
ATOM 764 O O . ILE A 1 96 ? 1.722 2.111 -4.794 1.00 94.88 96 ILE A O 1
ATOM 768 N N . ALA A 1 97 ? 1.746 2.689 -2.639 1.00 92.50 97 ALA A N 1
ATOM 769 C CA . ALA A 1 97 ? 2.399 3.980 -2.866 1.00 92.50 97 ALA A CA 1
ATOM 770 C C . ALA A 1 97 ? 3.750 3.822 -3.586 1.00 92.50 97 ALA A C 1
ATOM 772 O O . ALA A 1 97 ? 4.056 4.581 -4.505 1.00 92.50 97 ALA A O 1
ATOM 773 N N . LEU A 1 98 ? 4.524 2.791 -3.226 1.00 91.75 98 LEU A N 1
ATOM 774 C CA . LEU A 1 98 ? 5.807 2.499 -3.864 1.00 91.75 98 LEU A CA 1
ATOM 775 C C . LEU A 1 98 ? 5.663 2.177 -5.361 1.00 91.75 98 LEU A C 1
ATOM 777 O O . LEU A 1 98 ? 6.471 2.643 -6.161 1.00 91.75 98 LEU A O 1
ATOM 781 N N . ILE A 1 99 ? 4.634 1.421 -5.754 1.00 92.44 99 ILE A N 1
ATOM 782 C CA . ILE A 1 99 ? 4.370 1.108 -7.170 1.00 92.44 99 ILE A CA 1
ATOM 783 C C . ILE A 1 99 ? 3.584 2.211 -7.892 1.00 92.44 99 ILE A C 1
ATOM 785 O O . ILE A 1 99 ? 3.671 2.331 -9.113 1.00 92.44 99 ILE A O 1
ATOM 789 N N . TYR A 1 100 ? 2.871 3.063 -7.151 1.00 88.31 100 TYR A N 1
ATOM 790 C CA . TYR A 1 100 ? 2.182 4.238 -7.680 1.00 88.31 100 TYR A CA 1
ATOM 791 C C . TYR A 1 100 ? 3.144 5.359 -8.054 1.00 88.31 100 TYR A C 1
ATOM 793 O O . TYR A 1 100 ? 2.820 6.147 -8.933 1.00 88.31 100 TYR A O 1
ATOM 801 N N . GLY A 1 101 ? 4.340 5.430 -7.460 1.00 73.56 101 GLY A N 1
ATOM 802 C CA . GLY A 1 101 ? 5.405 6.372 -7.841 1.00 73.56 101 GLY A CA 1
ATOM 803 C C . GLY A 1 101 ? 5.067 7.862 -7.696 1.00 73.56 101 GLY A C 1
ATOM 804 O O . GLY A 1 101 ? 5.863 8.711 -8.082 1.00 73.56 101 GLY A O 1
ATOM 805 N N . SER A 1 102 ? 3.907 8.169 -7.132 1.00 70.38 102 SER A N 1
ATOM 806 C CA . SER A 1 102 ? 3.509 9.468 -6.603 1.00 70.38 102 SER A CA 1
ATOM 807 C C . SER A 1 102 ? 3.105 9.285 -5.149 1.00 70.38 102 SER A C 1
ATOM 809 O O . SER A 1 102 ? 2.909 8.163 -4.672 1.00 70.38 102 SER A O 1
ATOM 811 N N . ASP A 1 103 ? 2.996 10.387 -4.419 1.00 74.19 103 ASP A N 1
ATOM 812 C CA . ASP A 1 103 ? 2.739 10.333 -2.990 1.00 74.19 103 ASP A CA 1
ATOM 813 C C . ASP A 1 103 ? 1.258 10.077 -2.672 1.00 74.19 103 ASP A C 1
ATOM 815 O O . ASP A 1 103 ? 0.541 10.937 -2.160 1.00 74.19 103 ASP A O 1
ATOM 819 N N . LEU A 1 104 ? 0.812 8.846 -2.949 1.00 79.94 104 LEU A N 1
ATOM 820 C CA . LEU A 1 104 ? -0.496 8.315 -2.552 1.00 79.94 104 LEU A CA 1
ATOM 821 C C . LEU A 1 104 ? -0.751 8.539 -1.057 1.00 79.94 104 LEU A C 1
ATOM 823 O O . LEU A 1 104 ? -1.882 8.721 -0.608 1.00 79.94 104 LEU A O 1
ATOM 827 N N . GLY A 1 105 ? 0.317 8.501 -0.256 1.00 73.00 105 GLY A N 1
ATOM 828 C CA . GLY A 1 105 ? 0.229 8.699 1.175 1.00 73.00 105 GLY A CA 1
ATOM 829 C C . GLY A 1 105 ? -0.115 10.130 1.573 1.00 73.00 105 GLY A C 1
ATOM 830 O O . GLY A 1 105 ? -0.677 10.331 2.656 1.00 73.00 105 GLY A O 1
ATOM 8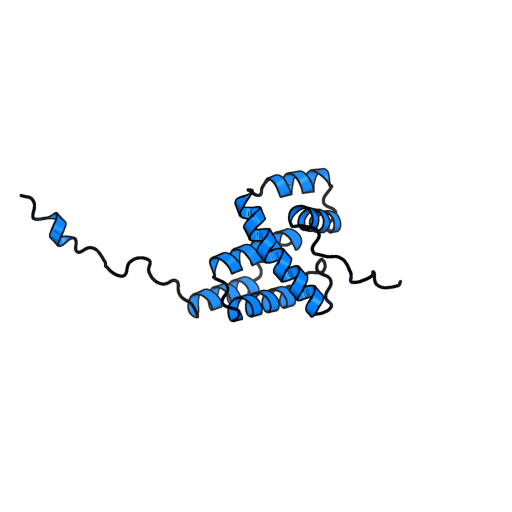31 N N . ASN A 1 106 ? 0.179 11.098 0.708 1.00 81.62 106 ASN A N 1
ATOM 832 C CA . ASN A 1 106 ? -0.139 12.499 0.908 1.00 81.62 106 ASN A CA 1
ATOM 833 C C . ASN A 1 106 ? -1.502 12.928 0.376 1.00 81.62 106 ASN A C 1
ATOM 835 O O . ASN A 1 106 ? -1.966 14.002 0.774 1.00 81.62 106 ASN A O 1
ATOM 839 N N . GLU A 1 107 ? -2.178 12.081 -0.397 1.00 89.69 107 GLU A N 1
ATOM 840 C CA . GLU A 1 107 ? -3.507 12.379 -0.913 1.00 89.69 107 GLU A CA 1
ATOM 841 C C . GLU A 1 107 ? -4.537 12.587 0.218 1.00 89.69 107 GLU A C 1
ATOM 843 O O . GLU A 1 107 ? -4.681 11.735 1.109 1.00 89.69 107 GLU A O 1
ATOM 848 N N . PRO A 1 108 ? -5.289 13.709 0.211 1.00 92.69 108 PRO A N 1
ATOM 849 C CA . PRO A 1 108 ? -6.216 14.048 1.291 1.00 92.69 108 PRO A CA 1
ATOM 850 C C . PRO A 1 108 ? -7.275 12.975 1.560 1.00 92.69 108 PRO A C 1
ATOM 852 O O . PRO A 1 108 ? -7.625 12.729 2.717 1.00 92.69 108 PRO A O 1
ATOM 855 N N . GLN A 1 109 ? -7.768 12.317 0.508 1.00 94.00 109 GLN A N 1
ATOM 856 C CA . GLN A 1 109 ? -8.797 11.284 0.615 1.00 94.00 109 GLN A CA 1
ATOM 857 C C . GLN A 1 109 ? -8.263 10.033 1.321 1.00 94.00 109 GLN A C 1
ATOM 859 O O . GLN A 1 109 ? -8.901 9.541 2.251 1.00 94.00 109 GLN A O 1
ATOM 864 N N . VAL A 1 110 ? -7.052 9.582 0.976 1.00 93.94 110 VAL A N 1
ATOM 865 C CA . VAL A 1 110 ? -6.398 8.436 1.629 1.00 93.94 110 VAL A CA 1
ATOM 866 C C . VAL A 1 110 ? -6.150 8.736 3.110 1.00 93.94 110 VAL A C 1
ATOM 868 O O . VAL A 1 110 ? -6.471 7.922 3.977 1.00 93.94 110 VAL A O 1
ATOM 871 N N . LYS A 1 111 ? -5.665 9.941 3.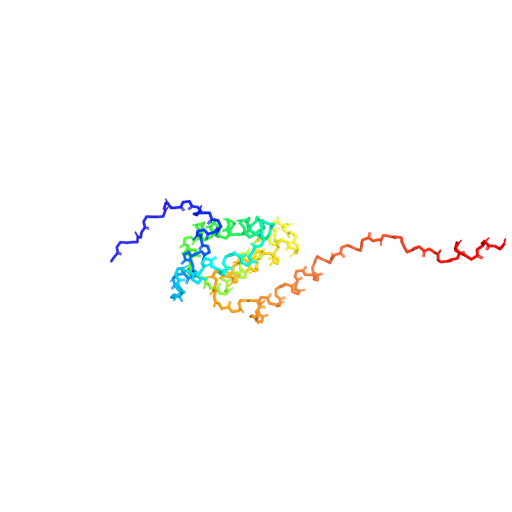438 1.00 93.94 111 LYS A N 1
ATOM 872 C CA . LYS A 1 111 ? -5.513 10.386 4.837 1.00 93.94 111 LYS A CA 1
ATOM 873 C C . LYS A 1 111 ? -6.845 10.388 5.589 1.00 93.94 111 LYS A C 1
ATOM 875 O O . LYS A 1 111 ? -6.912 9.947 6.740 1.00 93.94 111 LYS A O 1
ATOM 880 N N . ARG A 1 112 ? -7.913 10.886 4.957 1.00 96.19 112 ARG A N 1
ATOM 881 C CA . ARG A 1 112 ? -9.251 10.939 5.558 1.00 96.19 112 ARG A 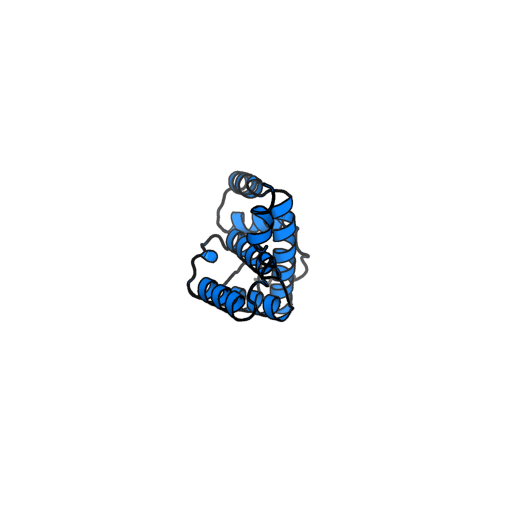CA 1
ATOM 882 C C . ARG A 1 112 ? -9.814 9.539 5.800 1.00 96.19 112 ARG A C 1
ATOM 884 O O . ARG A 1 112 ? -10.383 9.323 6.869 1.00 96.19 112 ARG A O 1
ATOM 891 N N . LEU A 1 113 ? -9.602 8.609 4.870 1.00 96.50 113 LEU A N 1
ATOM 892 C CA . LEU A 1 113 ? -10.013 7.212 4.989 1.00 96.50 113 LEU A CA 1
ATOM 893 C C . LEU A 1 113 ? -9.346 6.537 6.195 1.00 96.50 113 LEU A C 1
ATOM 895 O O . LEU A 1 113 ? -10.037 6.018 7.067 1.00 96.50 113 LEU A O 1
ATOM 899 N N . PHE A 1 114 ? -8.019 6.645 6.321 1.00 95.44 114 PHE A N 1
ATOM 900 C CA . PHE A 1 114 ? -7.289 6.081 7.465 1.00 95.44 114 PHE A CA 1
ATOM 901 C C . PHE A 1 114 ? -7.720 6.696 8.801 1.00 95.44 114 PHE A C 1
ATOM 903 O O . PHE A 1 114 ? -7.893 5.975 9.784 1.00 95.44 114 PHE A O 1
ATOM 910 N N . LYS A 1 115 ? -7.989 8.008 8.838 1.00 95.62 115 LYS A N 1
ATOM 911 C CA . LYS A 1 115 ? -8.584 8.655 10.018 1.00 95.62 115 LYS A CA 1
ATOM 912 C C . LYS A 1 115 ? -9.960 8.066 10.360 1.00 95.62 115 LYS A C 1
ATOM 914 O O . LYS A 1 115 ? -10.283 7.934 11.539 1.00 95.62 115 LYS A O 1
ATOM 919 N N . GLY A 1 116 ? -10.761 7.721 9.352 1.00 96.94 116 GLY A N 1
ATOM 920 C CA . GLY A 1 116 ? -12.026 7.002 9.513 1.00 96.94 116 GLY A CA 1
ATOM 921 C C . GLY A 1 116 ? -11.825 5.612 10.115 1.00 96.94 116 GLY A C 1
ATOM 922 O O . GLY A 1 116 ? -12.440 5.302 11.134 1.00 96.94 116 GLY A O 1
ATOM 923 N N . PHE A 1 117 ? -10.897 4.822 9.566 1.00 95.69 117 PHE A N 1
ATOM 924 C CA . PHE A 1 117 ? -10.570 3.488 10.078 1.00 95.69 117 PHE A CA 1
ATOM 925 C C . PHE A 1 117 ? -10.194 3.510 11.562 1.00 95.69 117 PHE A C 1
ATOM 927 O O . PHE A 1 117 ? -10.732 2.716 12.332 1.00 95.69 117 PHE A O 1
ATOM 934 N N . SER A 1 118 ? -9.336 4.447 11.985 1.00 93.06 118 SER A N 1
ATOM 935 C CA . SER A 1 118 ? -8.941 4.584 13.394 1.00 93.06 118 SER A CA 1
ATOM 936 C C . SER A 1 118 ? -10.095 4.982 14.316 1.00 93.06 118 SER A C 1
ATOM 938 O O . SER A 1 118 ? -10.104 4.583 15.475 1.00 93.06 118 SER A O 1
ATOM 940 N N . LYS A 1 119 ? -11.061 5.774 13.831 1.00 94.88 119 LYS A N 1
ATOM 941 C CA . LYS A 1 119 ? -12.237 6.171 14.622 1.00 94.88 119 LYS A CA 1
ATOM 942 C C . LYS A 1 119 ? -13.246 5.039 14.774 1.00 94.88 119 LYS A C 1
ATOM 944 O O . LYS A 1 119 ? -13.806 4.873 15.849 1.00 94.88 119 LYS A O 1
ATOM 949 N N . LEU A 1 120 ? -13.483 4.290 13.700 1.00 94.25 120 LEU A N 1
ATOM 950 C CA . LEU A 1 120 ? -14.445 3.188 13.688 1.00 94.25 120 LEU A CA 1
ATOM 951 C C . LEU A 1 120 ? -13.912 1.943 14.410 1.00 94.25 120 LEU A C 1
ATOM 953 O O . LEU A 1 120 ? -14.686 1.185 14.985 1.00 94.25 120 LEU A O 1
ATOM 957 N N . ARG A 1 121 ? -12.592 1.722 14.390 1.00 91.25 121 ARG A N 1
ATOM 958 C CA . ARG A 1 121 ? -11.914 0.633 15.109 1.00 91.25 121 ARG A CA 1
ATOM 959 C C . ARG A 1 121 ? -10.736 1.198 15.907 1.00 91.25 121 ARG A C 1
ATOM 961 O O . ARG A 1 121 ? -9.591 1.084 15.455 1.00 91.25 121 ARG A O 1
ATOM 968 N N . PRO A 1 122 ? -10.992 1.830 17.066 1.00 83.12 122 PRO A N 1
ATOM 969 C CA . PRO A 1 122 ? -9.919 2.329 17.911 1.00 83.12 122 PRO A CA 1
ATOM 970 C C . PRO A 1 122 ? -9.028 1.171 18.365 1.00 83.12 122 PRO A C 1
ATOM 972 O O . PRO A 1 122 ? -9.496 0.055 18.607 1.00 83.12 122 PRO A O 1
ATOM 975 N N . ALA A 1 123 ? -7.725 1.434 18.474 1.00 73.06 123 ALA A N 1
ATOM 976 C CA . ALA A 1 123 ? -6.809 0.469 19.061 1.00 73.06 123 ALA A CA 1
ATOM 977 C C . ALA A 1 123 ? -7.249 0.206 20.505 1.00 73.06 123 ALA A C 1
ATOM 979 O O . ALA A 1 123 ? -7.375 1.145 21.293 1.00 73.06 123 ALA A O 1
ATOM 980 N N . LYS A 1 124 ? -7.493 -1.062 20.848 1.00 68.31 124 LYS A N 1
ATOM 981 C CA . LYS A 1 124 ? -7.737 -1.429 22.242 1.00 68.31 124 LYS A CA 1
ATOM 982 C C . LYS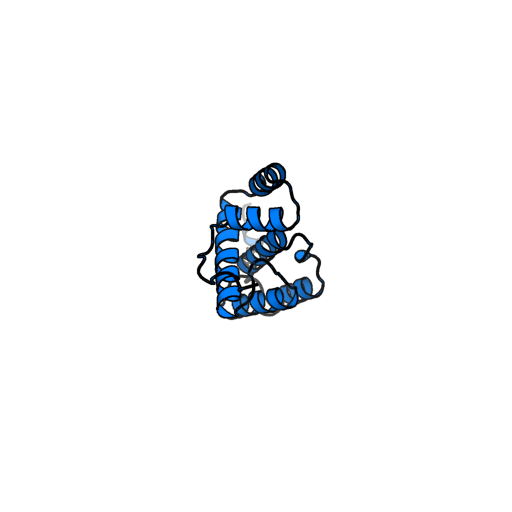 A 1 124 ? -6.502 -1.031 23.063 1.00 68.31 124 LYS A C 1
ATOM 984 O O . LYS A 1 124 ? -5.383 -1.299 22.607 1.00 68.31 124 LYS A O 1
ATOM 989 N N . PRO A 1 125 ? -6.667 -0.374 24.223 1.00 64.62 125 PRO A N 1
ATOM 990 C CA . PRO A 1 125 ? -5.537 -0.059 25.081 1.00 64.62 125 PRO A CA 1
ATOM 991 C C . PRO A 1 125 ? -4.793 -1.354 25.429 1.00 64.62 125 PRO A C 1
ATOM 993 O O . PRO A 1 125 ? -5.407 -2.372 25.736 1.00 64.62 125 PRO A O 1
ATOM 996 N N . LYS A 1 126 ? -3.458 -1.326 25.336 1.00 55.47 126 LYS A N 1
ATOM 997 C CA . LYS A 1 126 ? -2.597 -2.486 25.642 1.00 55.47 126 LYS A CA 1
ATOM 998 C C . LYS A 1 126 ? -2.634 -2.895 27.119 1.00 55.47 126 LYS A C 1
ATOM 1000 O O . LYS A 1 126 ? -2.184 -3.988 27.440 1.00 55.47 126 LYS A O 1
ATOM 1005 N N . TYR A 1 127 ? -3.149 -2.029 27.986 1.00 59.84 127 TYR A N 1
ATOM 1006 C CA . TYR A 1 127 ? -3.254 -2.251 29.419 1.00 59.84 127 TYR A CA 1
ATOM 1007 C C . TYR A 1 127 ? -4.691 -1.970 29.846 1.00 59.84 127 TYR A C 1
ATOM 1009 O O . TYR A 1 127 ? -5.182 -0.858 29.671 1.00 59.84 127 TYR A O 1
ATOM 1017 N N . GLU A 1 128 ? -5.355 -2.986 30.385 1.00 56.22 128 GLU A N 1
ATOM 1018 C CA . GLU A 1 128 ? -6.659 -2.849 31.048 1.00 56.22 128 GLU A CA 1
ATOM 1019 C C . GLU A 1 128 ? -6.497 -2.377 32.504 1.00 56.22 128 GLU A C 1
ATOM 1021 O O . GLU A 1 128 ? -7.447 -1.913 33.124 1.00 56.22 128 GLU A O 1
ATOM 1026 N N . TYR A 1 129 ? -5.271 -2.452 33.033 1.00 58.12 129 TYR A N 1
ATOM 1027 C CA . TYR A 1 129 ? -4.937 -2.141 34.414 1.00 58.12 129 TYR A CA 1
ATOM 1028 C C . TYR A 1 129 ? -3.850 -1.064 34.459 1.00 58.12 129 TYR A C 1
ATOM 1030 O O . TYR A 1 129 ? -2.693 -1.306 34.107 1.00 58.12 129 TYR A O 1
ATOM 1038 N N . THR A 1 130 ? -4.216 0.146 34.874 1.00 56.75 130 THR A N 1
ATOM 1039 C CA . THR A 1 130 ? -3.245 1.144 35.325 1.00 56.75 130 THR A CA 1
ATOM 1040 C C . THR A 1 130 ? -2.715 0.686 36.676 1.00 56.75 130 THR A C 1
ATOM 1042 O O . THR A 1 130 ? -3.483 0.577 37.627 1.00 56.75 130 THR A O 1
ATOM 1045 N N . TRP A 1 131 ? -1.421 0.376 36.744 1.00 64.81 131 TRP A N 1
ATOM 1046 C CA . TRP A 1 131 ? -0.724 0.067 37.993 1.00 64.81 131 TRP A CA 1
ATOM 1047 C C . TRP A 1 131 ? -1.022 1.162 39.033 1.00 64.81 131 TRP A C 1
ATOM 1049 O O . TRP A 1 131 ? -0.824 2.338 38.731 1.00 64.81 131 TRP A O 1
ATOM 1059 N N . ASP A 1 132 ? -1.525 0.793 40.216 1.00 59.69 132 ASP A N 1
ATOM 1060 C CA . ASP A 1 132 ? -1.756 1.736 41.316 1.00 59.69 132 ASP A CA 1
ATOM 1061 C C . ASP A 1 132 ? -0.396 2.104 41.940 1.00 59.69 132 ASP A C 1
ATOM 1063 O O . ASP A 1 132 ? 0.252 1.241 42.543 1.00 59.69 132 ASP A O 1
ATOM 1067 N N . PRO A 1 133 ? 0.082 3.356 41.803 1.00 63.19 133 PRO A N 1
ATOM 1068 C CA . PRO A 1 133 ? 1.380 3.767 42.329 1.00 63.19 133 PRO A CA 1
ATOM 1069 C C . PRO A 1 133 ? 1.460 3.717 43.863 1.00 63.19 133 PRO A C 1
ATOM 1071 O O . PRO A 1 133 ? 2.561 3.822 44.402 1.00 63.19 133 PRO A O 1
ATOM 1074 N N . LYS A 1 134 ? 0.342 3.516 44.579 1.00 59.44 134 LYS A N 1
ATOM 1075 C CA . LYS A 1 134 ? 0.351 3.366 46.042 1.00 59.44 134 LYS A CA 1
ATOM 1076 C C . LYS A 1 134 ? 1.111 2.130 46.528 1.00 59.44 134 LYS A C 1
ATOM 1078 O O . LYS A 1 134 ? 1.674 2.178 47.613 1.00 59.44 134 LYS A O 1
ATOM 1083 N N . ILE A 1 135 ? 1.209 1.069 45.724 1.00 59.62 135 ILE A N 1
ATOM 1084 C CA . ILE A 1 135 ? 1.922 -0.167 46.107 1.00 59.62 135 ILE A CA 1
ATOM 1085 C C . ILE A 1 135 ? 3.445 0.061 46.199 1.00 59.62 135 ILE A C 1
ATOM 1087 O O . ILE A 1 135 ? 4.139 -0.637 46.931 1.00 59.62 135 ILE A O 1
ATOM 1091 N N . ALA A 1 136 ? 3.986 1.060 45.493 1.00 58.69 136 ALA A N 1
ATOM 1092 C CA . ALA A 1 136 ? 5.426 1.327 45.468 1.00 58.69 136 ALA A CA 1
ATOM 1093 C C . ALA A 1 136 ? 5.939 2.151 46.668 1.00 58.69 136 ALA A C 1
ATOM 1095 O O . ALA A 1 136 ? 7.148 2.320 46.802 1.00 58.69 136 ALA A O 1
ATOM 1096 N N . LEU A 1 137 ? 5.048 2.665 47.526 1.00 59.91 137 LEU A N 1
ATOM 1097 C CA . LEU A 1 137 ? 5.395 3.545 48.652 1.00 59.91 137 LEU A CA 1
ATOM 1098 C C . LEU A 1 137 ? 5.354 2.858 50.030 1.00 59.91 137 LEU A C 1
ATOM 1100 O O . LEU A 1 137 ? 5.656 3.510 51.022 1.00 59.91 137 LEU A O 1
ATOM 1104 N N . GLU A 1 138 ? 5.031 1.562 50.114 1.00 55.62 138 GLU A N 1
ATOM 1105 C CA . GLU A 1 138 ? 4.953 0.833 51.398 1.00 55.62 138 GLU A CA 1
ATOM 1106 C C . GLU A 1 138 ? 6.215 0.030 51.768 1.00 55.62 138 GLU A C 1
ATOM 1108 O O . GLU A 1 138 ? 6.199 -0.741 52.724 1.00 55.62 138 GLU A O 1
ATOM 1113 N N . PHE A 1 139 ? 7.338 0.232 51.075 1.00 56.03 139 PHE A N 1
ATOM 1114 C CA . PHE A 1 139 ? 8.633 -0.297 51.518 1.00 56.03 139 PHE A CA 1
ATOM 1115 C C . PHE A 1 139 ? 9.415 0.794 52.259 1.00 56.03 139 PHE A C 1
ATOM 1117 O O . PHE A 1 139 ? 10.244 1.489 51.669 1.00 56.03 139 PHE A O 1
ATOM 1124 N N . HIS A 1 140 ? 9.100 0.944 53.547 1.00 51.81 140 HIS A N 1
ATOM 1125 C CA . HIS A 1 140 ? 9.910 1.649 54.543 1.00 51.81 140 HIS A CA 1
ATOM 1126 C C . HIS A 1 140 ? 10.724 0.653 55.369 1.00 51.81 140 HIS A C 1
ATOM 1128 O O . HIS A 1 140 ? 10.150 -0.387 55.763 1.00 51.81 140 HIS A O 1
#